Protein AF-A0A3L6PSN4-F1 (afdb_monomer_lite)

Structure (mmCIF, N/CA/C/O backbone):
data_AF-A0A3L6PSN4-F1
#
_entry.id   AF-A0A3L6PSN4-F1
#
loop_
_atom_site.group_PDB
_atom_site.id
_atom_site.type_symbol
_atom_site.label_atom_id
_atom_site.label_alt_id
_atom_site.label_comp_id
_atom_site.label_asym_id
_atom_site.label_entity_id
_atom_site.label_seq_id
_atom_site.pdbx_PDB_ins_code
_atom_site.Cartn_x
_atom_site.Cartn_y
_atom_site.Cartn_z
_atom_site.occupancy
_atom_site.B_iso_or_equiv
_atom_site.auth_seq_id
_atom_site.auth_comp_id
_atom_site.auth_asym_id
_atom_site.auth_atom_id
_atom_site.pdbx_PDB_model_num
ATOM 1 N N . MET A 1 1 ? 9.180 -52.024 68.867 1.00 48.31 1 MET A N 1
ATOM 2 C CA . MET A 1 1 ? 9.004 -50.612 68.458 1.00 48.31 1 MET A CA 1
ATOM 3 C C . MET A 1 1 ? 7.593 -50.493 67.899 1.00 48.31 1 MET A C 1
ATOM 5 O O . MET A 1 1 ? 7.233 -51.335 67.088 1.00 48.31 1 MET A O 1
ATOM 9 N N . ALA A 1 2 ? 6.769 -49.588 68.431 1.00 39.81 2 ALA A N 1
ATOM 10 C CA . ALA A 1 2 ? 5.317 -49.565 68.234 1.00 39.81 2 ALA A CA 1
ATOM 11 C C . ALA A 1 2 ? 4.835 -48.356 67.411 1.00 39.81 2 ALA A C 1
ATOM 13 O O . ALA A 1 2 ? 5.498 -47.327 67.395 1.00 39.81 2 ALA A O 1
ATOM 14 N N . THR A 1 3 ? 3.617 -48.526 66.881 1.00 38.31 3 THR A N 1
ATOM 15 C CA . THR A 1 3 ? 2.590 -47.576 66.408 1.00 38.31 3 THR A CA 1
ATOM 16 C C . THR A 1 3 ? 2.552 -47.110 64.944 1.00 38.31 3 THR A C 1
ATOM 18 O O . THR A 1 3 ? 3.538 -46.722 64.331 1.00 38.31 3 THR A O 1
ATOM 21 N N . ALA A 1 4 ? 1.320 -47.175 64.427 1.00 49.12 4 ALA A N 1
ATOM 22 C CA . ALA A 1 4 ? 0.806 -46.830 63.109 1.00 49.12 4 ALA A CA 1
ATOM 23 C C . ALA A 1 4 ? 0.467 -45.333 62.965 1.00 49.12 4 ALA A C 1
ATOM 25 O O . ALA A 1 4 ? 0.319 -44.654 63.982 1.00 49.12 4 ALA A O 1
ATOM 26 N N . GLN A 1 5 ? 0.210 -44.869 61.729 1.00 42.50 5 GLN A N 1
ATOM 27 C CA . GLN A 1 5 ? -1.008 -44.111 61.375 1.00 42.50 5 GLN A CA 1
ATOM 28 C C . GLN A 1 5 ? -1.126 -43.796 59.873 1.00 42.50 5 GLN A C 1
ATOM 30 O O . GLN A 1 5 ? -0.146 -43.509 59.191 1.00 42.50 5 GLN A O 1
ATOM 35 N N . ALA A 1 6 ? -2.371 -43.852 59.398 1.00 51.19 6 ALA A N 1
ATOM 36 C CA . ALA A 1 6 ? -2.857 -43.398 58.101 1.00 51.19 6 ALA A CA 1
ATOM 37 C C . ALA A 1 6 ? -3.260 -41.914 58.160 1.00 51.19 6 ALA A C 1
ATOM 39 O O . ALA A 1 6 ? -3.734 -41.474 59.203 1.00 51.19 6 ALA A O 1
ATOM 40 N N . ALA A 1 7 ? -3.184 -41.184 57.042 1.00 43.72 7 ALA A N 1
ATOM 41 C CA . ALA A 1 7 ? -4.067 -40.047 56.769 1.00 43.72 7 ALA A CA 1
ATOM 42 C C . ALA A 1 7 ? -4.008 -39.636 55.292 1.00 43.72 7 ALA A C 1
ATOM 44 O O . ALA A 1 7 ? -2.962 -39.292 54.746 1.00 43.72 7 ALA A O 1
ATOM 45 N N . SER A 1 8 ? -5.179 -39.664 54.672 1.00 54.84 8 SER A N 1
ATOM 46 C CA . SER A 1 8 ? -5.520 -39.081 53.385 1.00 54.84 8 SER A CA 1
ATOM 47 C C . SER A 1 8 ? -5.326 -37.563 53.402 1.00 54.84 8 SER A C 1
ATOM 49 O O . SER A 1 8 ? -5.836 -36.901 54.300 1.00 54.84 8 SER A O 1
ATOM 51 N N . ALA A 1 9 ? -4.695 -36.999 52.373 1.00 48.81 9 ALA A N 1
ATOM 52 C CA . ALA A 1 9 ? -4.954 -35.627 51.941 1.00 48.81 9 ALA A CA 1
ATOM 53 C C . ALA A 1 9 ? -4.406 -35.435 50.526 1.00 48.81 9 ALA A C 1
ATOM 55 O O . ALA A 1 9 ? -3.197 -35.395 50.320 1.00 48.81 9 ALA A O 1
ATOM 56 N N . SER A 1 10 ? -5.299 -35.318 49.547 1.00 54.00 10 SER A N 1
ATOM 57 C CA . SER A 1 10 ? -4.993 -34.714 48.252 1.00 54.00 10 SER A CA 1
ATOM 58 C C . SER A 1 10 ? -5.043 -33.194 48.413 1.00 54.00 10 SER A C 1
ATOM 60 O O . SER A 1 10 ? -6.093 -32.687 48.809 1.00 54.00 10 SER A O 1
ATOM 62 N N . PRO A 1 11 ? -3.984 -32.442 48.069 1.00 57.16 11 PRO A N 1
ATOM 63 C CA . PRO A 1 11 ? -4.104 -31.002 47.970 1.00 57.16 11 PRO A CA 1
ATOM 64 C C . PRO A 1 11 ? -3.496 -30.535 46.653 1.00 57.16 11 PRO A C 1
ATOM 66 O O . PRO A 1 11 ? -2.293 -30.322 46.544 1.00 57.16 11 PRO A O 1
ATOM 69 N N . THR A 1 12 ? -4.322 -30.305 45.639 1.00 48.12 12 THR A N 1
ATOM 70 C CA . THR A 1 12 ? -3.992 -29.235 44.694 1.00 48.12 12 THR A CA 1
ATOM 71 C C . THR A 1 12 ? -5.269 -28.599 44.179 1.00 48.12 12 THR A C 1
ATOM 73 O O . THR A 1 12 ? -5.718 -28.829 43.060 1.00 48.12 12 THR A O 1
ATOM 76 N N . HIS A 1 13 ? -5.846 -27.744 45.021 1.00 56.03 13 HIS A N 1
ATOM 77 C CA . HIS A 1 13 ? -6.648 -26.633 44.539 1.00 56.03 13 HIS A CA 1
ATOM 78 C C . HIS A 1 13 ? -5.748 -25.741 43.673 1.00 56.03 13 HIS A C 1
ATOM 80 O O . HIS A 1 13 ? -5.058 -24.871 44.191 1.00 56.03 13 HIS A O 1
ATOM 86 N N . HIS A 1 14 ? -5.766 -25.927 42.357 1.00 48.41 14 HIS A N 1
ATOM 87 C CA . HIS A 1 14 ? -5.429 -24.850 41.430 1.00 48.41 14 HIS A CA 1
ATOM 88 C C . HIS A 1 14 ? -6.729 -24.331 40.820 1.00 48.41 14 HIS A C 1
ATOM 90 O O . HIS A 1 14 ? -7.071 -24.545 39.663 1.00 48.41 14 HIS A O 1
ATOM 96 N N . ARG A 1 15 ? -7.478 -23.612 41.659 1.00 61.69 15 ARG A N 1
ATOM 97 C CA . ARG A 1 15 ? -8.381 -22.577 41.174 1.00 61.69 15 ARG A CA 1
ATOM 98 C C . ARG A 1 15 ? -7.501 -21.409 40.738 1.00 61.69 15 ARG A C 1
ATOM 100 O O . ARG A 1 15 ? -7.099 -20.602 41.566 1.00 61.69 15 ARG A O 1
ATOM 107 N N . ALA A 1 16 ? -7.194 -21.357 39.448 1.00 52.75 16 ALA A N 1
ATOM 108 C CA . ALA A 1 16 ? -6.596 -20.200 38.802 1.00 52.75 16 ALA A CA 1
ATOM 109 C C . ALA A 1 16 ? -7.216 -20.024 37.406 1.00 52.75 16 ALA A C 1
ATOM 111 O O . ALA A 1 16 ? -6.877 -20.727 36.464 1.00 52.75 16 ALA A O 1
ATOM 112 N N . SER A 1 17 ? -8.131 -19.054 37.337 1.00 54.75 17 SER A N 1
ATOM 113 C CA . SER A 1 17 ? -8.278 -18.108 36.223 1.00 54.75 17 SER A CA 1
ATOM 114 C C . SER A 1 17 ? -8.796 -18.624 34.865 1.00 54.75 17 SER A C 1
ATOM 116 O O . SER A 1 17 ? -8.022 -19.157 34.074 1.00 54.75 17 SER A O 1
ATOM 118 N N . PRO A 1 18 ? -10.048 -18.312 34.469 1.00 52.56 18 PRO A N 1
ATOM 119 C CA . PRO A 1 18 ? -10.405 -18.223 33.058 1.00 52.56 18 PRO A CA 1
ATOM 120 C C . PRO A 1 18 ? -9.845 -16.905 32.503 1.00 52.56 18 PRO A C 1
ATOM 122 O O . PRO A 1 18 ? -10.543 -15.910 32.359 1.00 52.56 18 PRO A O 1
ATOM 125 N N . GLY A 1 19 ? -8.543 -16.892 32.242 1.00 55.78 19 GLY A N 1
ATOM 126 C CA . GLY A 1 19 ? -7.879 -15.876 31.437 1.00 55.78 19 GLY A CA 1
ATOM 127 C C . GLY A 1 19 ? -7.380 -16.538 30.166 1.00 55.78 19 GLY A C 1
ATOM 128 O O . GLY A 1 19 ? -6.177 -16.696 29.992 1.00 55.78 19 GLY A O 1
ATOM 129 N N . THR A 1 20 ? -8.299 -17.010 29.316 1.00 51.25 20 THR A N 1
ATOM 130 C CA . THR A 1 20 ? -7.942 -17.429 27.955 1.00 51.25 20 THR A CA 1
ATOM 131 C C . THR A 1 20 ? -7.534 -16.171 27.199 1.00 51.25 20 THR A C 1
ATOM 133 O O . THR A 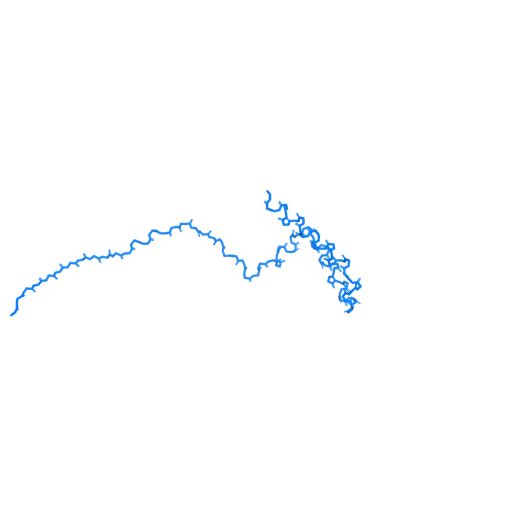1 20 ? -8.360 -15.512 26.576 1.00 51.25 20 THR A O 1
ATOM 136 N N . SER A 1 21 ? -6.257 -15.803 27.287 1.00 57.69 21 SER A N 1
ATOM 137 C CA . SER A 1 21 ? -5.641 -14.994 26.245 1.00 57.69 21 SER A CA 1
ATOM 138 C C . SER A 1 21 ? -5.663 -15.856 24.983 1.00 57.69 21 SER A C 1
ATOM 140 O O . SER A 1 21 ? -5.116 -16.964 25.017 1.00 57.69 21 SER A O 1
ATOM 142 N N . PRO A 1 22 ? -6.323 -15.427 23.892 1.00 63.12 22 PRO A N 1
ATOM 143 C CA . PRO A 1 22 ? -6.283 -16.182 22.651 1.00 63.12 22 PRO A CA 1
ATOM 144 C C . PRO A 1 22 ? -4.816 -16.372 22.239 1.00 63.12 22 PRO A C 1
ATOM 146 O O . PRO A 1 22 ? -4.009 -15.462 22.463 1.00 63.12 22 PRO A O 1
ATOM 149 N N . PRO A 1 23 ? -4.446 -17.532 21.666 1.00 57.12 23 PRO A N 1
ATOM 150 C CA . PRO A 1 23 ? -3.098 -17.749 21.166 1.00 57.12 23 PRO A CA 1
ATOM 151 C C . PRO A 1 23 ? -2.798 -16.647 20.151 1.00 57.12 23 PRO A C 1
ATOM 153 O O . PRO A 1 23 ? -3.385 -16.606 19.069 1.00 57.12 23 PRO A O 1
ATOM 156 N N . GLN A 1 24 ? -1.933 -15.704 20.529 1.00 57.53 24 GLN A N 1
ATOM 157 C CA . GLN A 1 24 ? -1.462 -14.699 19.592 1.00 57.53 24 GLN A CA 1
ATOM 158 C C . GLN A 1 24 ? -0.780 -15.458 18.450 1.00 57.53 24 GLN A C 1
ATOM 160 O O . GLN A 1 24 ? 0.037 -16.345 18.721 1.00 57.53 24 GLN A O 1
ATOM 165 N N . PRO A 1 25 ? -1.144 -15.188 17.184 1.00 57.78 25 PRO A N 1
ATOM 166 C CA . PRO A 1 25 ? -0.577 -15.917 16.065 1.00 57.78 25 PRO A CA 1
ATOM 167 C C . PRO A 1 25 ? 0.955 -15.803 16.110 1.00 57.78 25 PRO A C 1
ATOM 169 O O . PRO A 1 25 ? 1.468 -14.726 16.425 1.00 57.78 25 PRO A O 1
ATOM 172 N N . PRO A 1 26 ? 1.694 -16.877 15.770 1.00 63.19 26 PRO A N 1
ATOM 173 C CA . PRO A 1 26 ? 3.159 -16.927 15.859 1.00 63.19 26 PRO A CA 1
ATOM 174 C C . PRO A 1 26 ? 3.861 -15.863 15.003 1.00 63.19 26 PRO A C 1
ATOM 176 O O . PRO A 1 26 ? 5.058 -15.635 15.152 1.00 63.19 26 PRO A O 1
ATOM 179 N N . TYR A 1 27 ? 3.111 -15.179 14.136 1.00 48.84 27 TYR A N 1
ATOM 180 C CA . TYR A 1 27 ? 3.541 -13.967 13.469 1.00 48.84 27 TYR A CA 1
ATOM 181 C C . TYR A 1 27 ? 2.575 -12.818 13.797 1.00 48.84 27 TYR A C 1
ATOM 183 O O . TYR A 1 27 ? 1.559 -12.641 13.111 1.00 48.84 27 TYR A O 1
ATOM 191 N N . PRO A 1 28 ? 2.852 -12.010 14.833 1.00 59.19 28 PRO A N 1
ATOM 192 C CA . PRO A 1 28 ? 2.140 -10.761 14.995 1.00 59.19 28 PRO A CA 1
ATOM 193 C C . PRO A 1 28 ? 2.552 -9.881 13.817 1.00 59.19 28 PRO A C 1
ATOM 195 O O . PRO A 1 28 ? 3.720 -9.529 13.690 1.00 59.19 28 PRO A O 1
ATOM 198 N N . SER A 1 29 ? 1.597 -9.534 12.956 1.00 54.72 29 SER A N 1
ATOM 199 C CA . SER A 1 29 ? 1.633 -8.395 12.021 1.00 54.72 29 SER A CA 1
ATOM 200 C C . SER A 1 29 ? 1.452 -8.706 10.542 1.00 54.72 29 SER A C 1
ATOM 202 O O . SER A 1 29 ? 1.001 -7.804 9.864 1.00 54.72 29 SER A O 1
ATOM 204 N N . ALA A 1 30 ? 1.714 -9.893 9.985 1.00 50.91 30 ALA A N 1
ATOM 205 C CA . ALA A 1 30 ? 1.540 -10.053 8.523 1.00 50.91 30 ALA A CA 1
ATOM 206 C C . ALA A 1 30 ? 0.067 -9.878 8.102 1.00 50.91 30 ALA A C 1
ATOM 208 O O . ALA A 1 30 ? -0.238 -9.102 7.200 1.00 50.91 30 ALA A O 1
ATOM 209 N N . ALA A 1 31 ? -0.848 -10.505 8.849 1.00 54.03 31 ALA A N 1
ATOM 210 C CA . ALA A 1 31 ? -2.285 -10.313 8.674 1.00 54.03 31 ALA A CA 1
ATOM 211 C C . ALA A 1 31 ? -2.760 -8.900 9.071 1.00 54.03 31 A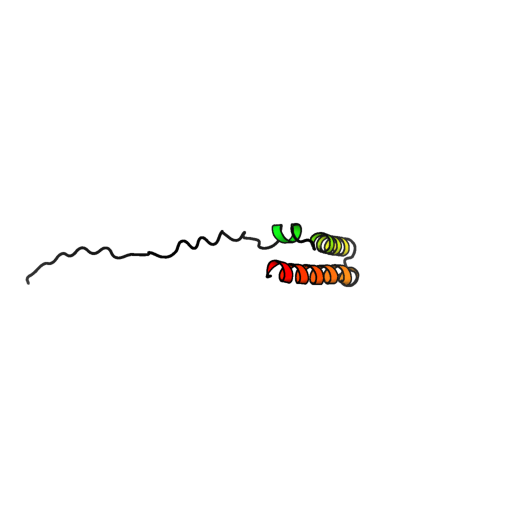LA A C 1
ATOM 213 O O . ALA A 1 31 ? -3.710 -8.403 8.485 1.00 54.03 31 ALA A O 1
ATOM 214 N N . ARG A 1 32 ? -2.089 -8.223 10.020 1.00 65.44 32 ARG A N 1
ATOM 215 C CA . ARG A 1 32 ? -2.463 -6.864 10.468 1.00 65.44 32 ARG A CA 1
ATOM 216 C C . ARG A 1 32 ? -1.882 -5.744 9.603 1.00 65.44 32 ARG A C 1
ATOM 218 O O . ARG A 1 32 ? -2.473 -4.685 9.533 1.00 65.44 32 ARG A O 1
ATOM 225 N N . ILE A 1 33 ? -0.750 -5.956 8.929 1.00 65.75 33 ILE A N 1
ATOM 226 C CA . ILE A 1 33 ? -0.158 -4.976 8.005 1.00 65.75 33 ILE A CA 1
ATOM 227 C C . ILE A 1 33 ? -1.007 -4.890 6.737 1.00 65.75 33 ILE A C 1
ATOM 229 O O . ILE A 1 33 ? -1.172 -3.796 6.217 1.00 65.75 33 ILE A O 1
ATOM 233 N N . ALA A 1 34 ? -1.551 -6.019 6.267 1.00 70.44 34 ALA A N 1
ATOM 234 C CA . ALA A 1 34 ? -2.509 -6.059 5.159 1.00 70.44 34 ALA A CA 1
ATOM 235 C C . ALA A 1 34 ? -3.877 -5.447 5.514 1.00 70.44 34 ALA A C 1
ATOM 237 O O . ALA A 1 34 ? -4.543 -4.907 4.639 1.00 70.44 34 ALA A O 1
ATOM 238 N N . ASP A 1 35 ? -4.262 -5.522 6.790 1.00 70.56 35 ASP A N 1
ATOM 239 C CA . ASP A 1 35 ? -5.478 -4.922 7.364 1.00 70.56 35 ASP A CA 1
ATOM 240 C C . ASP A 1 35 ? -5.295 -3.431 7.728 1.00 70.56 35 ASP A C 1
ATOM 242 O O . ASP A 1 35 ? -6.260 -2.689 7.871 1.00 70.56 35 ASP A O 1
ATOM 246 N N . SER A 1 36 ? -4.043 -2.978 7.841 1.00 76.50 36 SER A N 1
ATOM 247 C CA . SER A 1 36 ? -3.651 -1.594 8.118 1.00 76.50 36 SER A CA 1
ATOM 248 C C . SER A 1 36 ? -4.074 -0.686 6.960 1.00 76.50 36 SER A C 1
ATOM 250 O O . SER A 1 36 ? -3.743 -0.956 5.801 1.00 76.50 36 SER A O 1
ATOM 252 N N . ALA A 1 37 ? -4.673 0.469 7.247 1.00 81.75 37 ALA A N 1
ATOM 253 C CA . ALA A 1 37 ? -4.923 1.507 6.241 1.00 81.75 37 ALA A CA 1
ATOM 254 C C . ALA A 1 37 ? -3.625 1.997 5.562 1.00 81.75 37 ALA A C 1
ATOM 256 O O . ALA A 1 37 ? -3.657 2.591 4.486 1.00 81.75 37 ALA A O 1
A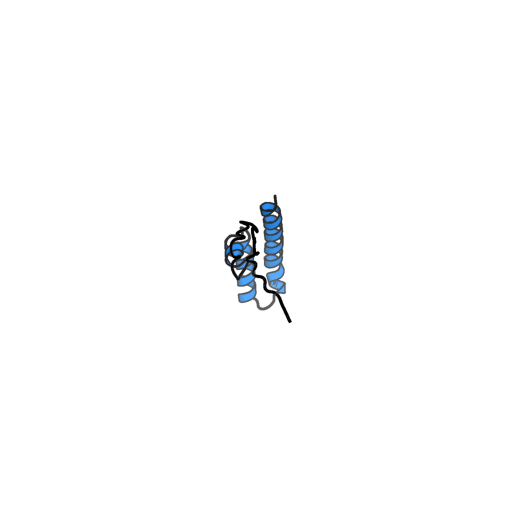TOM 257 N N . CYS A 1 38 ? -2.473 1.711 6.174 1.00 88.19 38 CYS A N 1
ATOM 258 C CA . CYS A 1 38 ? -1.133 2.018 5.675 1.00 88.19 38 CYS A CA 1
ATOM 259 C C . CYS A 1 38 ? -0.530 0.947 4.754 1.00 88.19 38 CYS A C 1
ATOM 261 O O . CYS A 1 38 ? 0.603 1.102 4.286 1.00 88.19 38 CYS A O 1
ATOM 263 N N . PHE A 1 39 ? -1.253 -0.143 4.483 1.00 87.56 39 PHE A N 1
ATOM 264 C CA . PHE A 1 39 ? -0.849 -1.181 3.537 1.00 87.56 39 PHE A CA 1
ATOM 265 C C . PHE A 1 39 ? -0.471 -0.671 2.129 1.00 87.56 39 PHE A C 1
ATOM 267 O O . PHE A 1 39 ? 0.556 -1.119 1.601 1.00 87.56 39 PHE A O 1
ATOM 274 N N . PRO 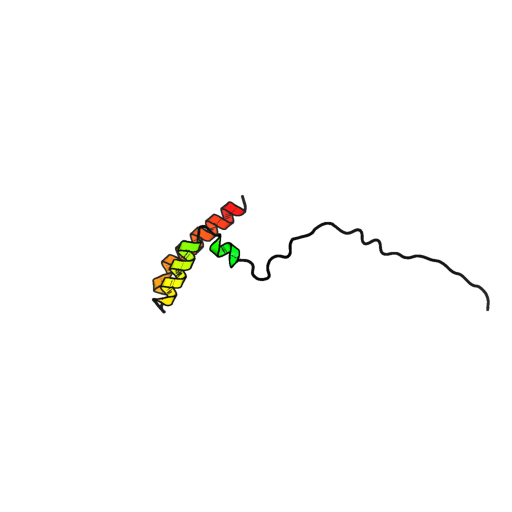A 1 40 ? -1.210 0.266 1.494 1.00 88.94 40 PRO A N 1
ATOM 275 C CA . PRO A 1 40 ? -0.813 0.828 0.200 1.00 88.94 40 PRO A CA 1
ATOM 276 C C . PRO A 1 40 ? 0.568 1.502 0.235 1.00 88.94 40 PRO A C 1
ATOM 278 O O . PRO A 1 40 ? 1.374 1.281 -0.667 1.00 88.94 40 PRO A O 1
ATOM 281 N N . GLN A 1 41 ? 0.900 2.240 1.297 1.00 90.12 41 GLN A N 1
ATOM 282 C CA . GLN A 1 41 ? 2.233 2.832 1.480 1.00 90.12 41 GLN A CA 1
ATOM 283 C C . GLN A 1 41 ? 3.311 1.770 1.723 1.00 90.12 41 GLN A C 1
ATOM 285 O O . GLN A 1 41 ? 4.413 1.859 1.179 1.00 90.12 41 GLN A O 1
ATOM 290 N N . TYR A 1 42 ? 3.004 0.732 2.505 1.00 89.19 42 TYR A N 1
ATOM 291 C CA . TYR A 1 42 ? 3.935 -0.374 2.735 1.00 89.19 42 TYR A CA 1
ATOM 292 C C . TYR A 1 42 ? 4.284 -1.099 1.428 1.00 89.19 42 TYR A C 1
ATOM 294 O O . TYR A 1 42 ? 5.455 -1.317 1.117 1.00 89.19 42 TYR A O 1
ATOM 302 N N . THR A 1 43 ? 3.271 -1.418 0.623 1.00 91.56 43 THR A N 1
ATOM 303 C CA . THR A 1 43 ? 3.461 -2.074 -0.676 1.00 91.56 43 THR A CA 1
ATOM 304 C C . THR A 1 43 ? 4.139 -1.166 -1.700 1.00 91.56 43 THR A C 1
ATOM 306 O O . THR A 1 43 ? 4.972 -1.650 -2.462 1.00 91.56 43 THR A O 1
ATOM 309 N N . ALA A 1 44 ? 3.866 0.141 -1.705 1.00 91.56 44 ALA A N 1
ATOM 310 C CA . ALA A 1 44 ? 4.598 1.102 -2.534 1.00 91.56 44 ALA A CA 1
ATOM 311 C C . ALA A 1 44 ? 6.087 1.183 -2.148 1.00 91.56 44 ALA A C 1
ATOM 313 O O . ALA A 1 44 ? 6.953 1.192 -3.024 1.00 91.56 44 ALA A O 1
ATOM 314 N N . SER A 1 45 ? 6.391 1.154 -0.846 1.00 90.81 45 SER A N 1
ATOM 315 C CA . SER A 1 45 ? 7.768 1.110 -0.331 1.00 90.81 45 SER A CA 1
ATOM 316 C C . SER A 1 45 ? 8.517 -0.137 -0.805 1.00 90.81 45 SER A C 1
ATOM 318 O O . SER A 1 45 ? 9.660 -0.041 -1.251 1.00 90.81 45 SER A O 1
ATOM 320 N N . LEU A 1 46 ? 7.861 -1.303 -0.740 1.00 91.06 46 LEU A N 1
ATOM 321 C CA . LEU A 1 46 ? 8.417 -2.575 -1.211 1.00 91.06 46 LEU A CA 1
ATOM 322 C C . LEU A 1 46 ? 8.658 -2.568 -2.722 1.00 91.06 46 LEU A C 1
ATOM 324 O O . LEU A 1 46 ? 9.779 -2.830 -3.145 1.00 91.06 46 LEU A O 1
ATOM 328 N N . LYS A 1 47 ? 7.668 -2.149 -3.519 1.00 92.12 47 LYS A N 1
ATOM 329 C CA . LYS A 1 47 ? 7.806 -2.024 -4.981 1.00 92.12 47 LYS A CA 1
ATOM 330 C C . LYS A 1 47 ? 8.935 -1.077 -5.373 1.00 92.12 47 LYS A C 1
ATOM 332 O O . LYS A 1 47 ? 9.661 -1.335 -6.328 1.00 92.12 47 LYS A O 1
ATOM 337 N N . CYS A 1 48 ? 9.095 0.021 -4.635 1.00 92.50 48 CYS A N 1
ATOM 338 C CA . CYS A 1 48 ? 10.193 0.945 -4.866 1.00 92.50 48 CYS A CA 1
ATOM 339 C C . CYS A 1 48 ? 11.546 0.277 -4.606 1.00 92.50 48 CYS A C 1
ATOM 341 O O . CYS A 1 48 ? 12.452 0.465 -5.411 1.00 92.50 48 CYS A O 1
ATOM 343 N N . LEU A 1 49 ? 11.672 -0.515 -3.536 1.00 90.69 49 LEU A N 1
ATOM 344 C CA . LEU A 1 49 ? 12.895 -1.251 -3.201 1.00 90.69 49 LEU A CA 1
ATOM 345 C C . LEU A 1 49 ? 13.198 -2.378 -4.205 1.00 90.69 49 LEU A C 1
ATOM 347 O O . LEU A 1 49 ? 14.356 -2.647 -4.505 1.00 90.69 49 LEU A O 1
ATOM 351 N N . GLU A 1 50 ? 12.162 -3.024 -4.743 1.00 90.81 50 GLU A N 1
ATOM 352 C CA . GLU A 1 50 ? 12.297 -4.017 -5.816 1.00 90.81 50 GLU A CA 1
ATOM 353 C C . GLU A 1 50 ? 12.787 -3.369 -7.121 1.00 90.81 50 GLU A C 1
ATOM 355 O O . GLU A 1 50 ? 13.649 -3.920 -7.802 1.00 90.81 50 GLU A O 1
ATOM 360 N N . ALA A 1 51 ? 12.276 -2.178 -7.454 1.00 90.56 51 ALA A N 1
ATOM 361 C CA . ALA A 1 51 ? 12.664 -1.433 -8.652 1.00 90.56 51 ALA A CA 1
ATOM 362 C C . ALA A 1 51 ? 13.989 -0.661 -8.498 1.00 90.56 51 ALA A C 1
ATOM 364 O O . ALA A 1 51 ? 14.693 -0.425 -9.478 1.00 90.56 51 ALA A O 1
ATOM 365 N N . ASN A 1 52 ? 14.332 -0.247 -7.277 1.00 83.81 52 ASN A N 1
ATOM 366 C CA . ASN A 1 52 ? 15.529 0.514 -6.946 1.00 83.81 52 ASN A CA 1
ATOM 367 C C . ASN A 1 52 ? 16.259 -0.184 -5.800 1.00 83.81 52 ASN A C 1
ATOM 369 O O . ASN A 1 52 ? 15.828 -0.124 -4.652 1.00 83.81 52 ASN A O 1
ATOM 373 N N . GLN A 1 53 ? 17.436 -0.743 -6.084 1.00 80.31 53 GLN A N 1
ATOM 374 C CA . GLN A 1 53 ? 18.311 -1.276 -5.033 1.00 80.31 53 GLN A CA 1
ATOM 375 C C . GLN A 1 53 ? 18.767 -0.200 -4.029 1.00 80.31 53 GLN A C 1
ATOM 377 O O . GLN A 1 53 ? 19.203 -0.526 -2.924 1.00 80.31 53 GLN A O 1
ATOM 382 N N . ASP A 1 54 ? 18.651 1.085 -4.387 1.00 85.06 54 ASP A N 1
ATOM 383 C CA . ASP A 1 54 ? 18.982 2.191 -3.498 1.00 85.06 54 ASP A CA 1
ATOM 384 C C . ASP A 1 54 ? 17.796 2.574 -2.606 1.00 85.06 54 ASP A C 1
ATOM 386 O O . ASP A 1 54 ? 16.850 3.256 -3.013 1.00 85.06 54 ASP A O 1
ATOM 390 N N . LYS A 1 55 ? 17.884 2.158 -1.343 1.00 79.88 55 LYS A N 1
ATOM 391 C CA . LYS A 1 55 ? 16.870 2.418 -0.316 1.00 79.88 55 LYS A CA 1
ATOM 392 C C . LYS A 1 55 ? 16.639 3.914 -0.066 1.00 79.88 55 LYS A C 1
ATOM 394 O O . LYS A 1 55 ? 15.548 4.289 0.362 1.00 79.88 55 LYS A O 1
ATOM 399 N N . SER A 1 56 ? 17.622 4.770 -0.354 1.00 88.88 56 SER A N 1
ATOM 400 C CA . SER A 1 56 ? 17.523 6.224 -0.163 1.00 88.88 56 SER A CA 1
ATOM 401 C C . SER A 1 56 ? 16.540 6.857 -1.146 1.00 88.88 56 SER A C 1
ATOM 403 O O . SER A 1 56 ? 15.870 7.825 -0.803 1.00 88.88 56 SER A O 1
ATOM 405 N N . LYS A 1 57 ? 16.375 6.280 -2.342 1.00 87.81 57 LYS A N 1
ATOM 406 C CA . LYS A 1 57 ? 15.367 6.733 -3.318 1.00 87.81 57 LYS A CA 1
ATOM 407 C C . LYS A 1 57 ? 13.935 6.416 -2.887 1.00 87.81 57 LYS A C 1
ATOM 409 O O . LYS A 1 57 ? 12.999 7.084 -3.310 1.00 87.81 57 LYS A O 1
ATOM 414 N N . CYS A 1 58 ? 13.774 5.418 -2.023 1.00 91.31 58 CYS A N 1
ATOM 415 C CA . CYS A 1 58 ? 12.484 4.950 -1.520 1.00 91.31 58 CYS A CA 1
ATOM 416 C C . CYS A 1 58 ? 12.172 5.451 -0.110 1.00 91.31 58 CYS A C 1
ATOM 418 O O . CYS A 1 58 ? 11.167 5.042 0.470 1.00 91.31 58 CYS A O 1
ATOM 420 N N 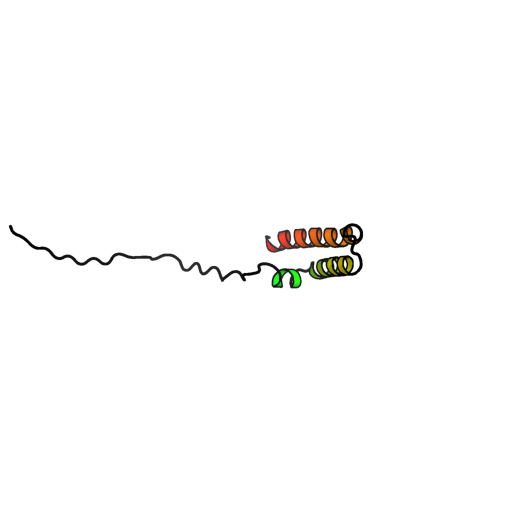. GLN A 1 59 ? 13.027 6.313 0.450 1.00 90.19 59 GLN A N 1
ATOM 421 C CA . GLN A 1 59 ? 12.929 6.762 1.837 1.00 90.19 59 GLN A CA 1
ATOM 422 C C . GLN A 1 59 ? 11.560 7.402 2.106 1.00 90.19 59 GLN A C 1
ATOM 424 O O . GLN A 1 59 ? 10.878 6.980 3.033 1.00 90.19 59 GLN A O 1
ATOM 429 N N . GLN A 1 60 ? 11.097 8.276 1.205 1.00 91.19 60 GLN A N 1
ATOM 430 C CA . GLN A 1 60 ? 9.800 8.945 1.326 1.00 91.19 60 GLN A CA 1
ATOM 431 C C . GLN A 1 60 ? 8.637 7.962 1.541 1.00 91.19 60 GLN A C 1
ATOM 433 O O . GLN A 1 60 ? 7.846 8.144 2.456 1.00 91.19 60 GLN A O 1
ATOM 438 N N . GLN A 1 61 ? 8.581 6.868 0.771 1.00 90.75 61 GLN A N 1
ATOM 439 C CA . GLN A 1 61 ? 7.515 5.864 0.894 1.00 90.75 61 GLN A CA 1
ATOM 440 C C . GLN A 1 61 ? 7.536 5.172 2.266 1.00 90.75 61 GLN A C 1
ATOM 442 O O . GLN A 1 61 ? 6.490 4.930 2.874 1.00 90.75 61 GLN A O 1
ATOM 447 N N . PHE A 1 62 ? 8.738 4.890 2.781 1.00 90.75 62 PHE A N 1
ATOM 448 C CA . PHE A 1 62 ? 8.906 4.314 4.112 1.00 90.75 62 PHE A CA 1
ATOM 449 C C . PHE A 1 62 ? 8.567 5.306 5.231 1.00 90.75 62 PHE A C 1
ATOM 451 O O . PHE A 1 62 ? 8.062 4.875 6.271 1.00 90.75 62 PHE A O 1
ATOM 458 N N . ASP A 1 63 ? 8.849 6.596 5.049 1.00 93.19 63 ASP A N 1
ATOM 459 C CA . ASP A 1 63 ? 8.503 7.643 6.013 1.00 93.19 63 ASP A CA 1
ATOM 460 C C . ASP A 1 63 ? 6.982 7.844 6.085 1.00 93.19 63 ASP A C 1
ATOM 462 O O . ASP A 1 63 ? 6.400 7.780 7.171 1.00 93.19 63 ASP A O 1
ATOM 466 N N . ASP A 1 64 ? 6.317 7.898 4.925 1.00 91.19 64 ASP A N 1
ATOM 467 C CA . ASP A 1 64 ? 4.856 7.965 4.815 1.00 91.19 64 ASP A CA 1
ATOM 468 C C . ASP A 1 64 ? 4.190 6.741 5.475 1.00 91.19 64 ASP A C 1
A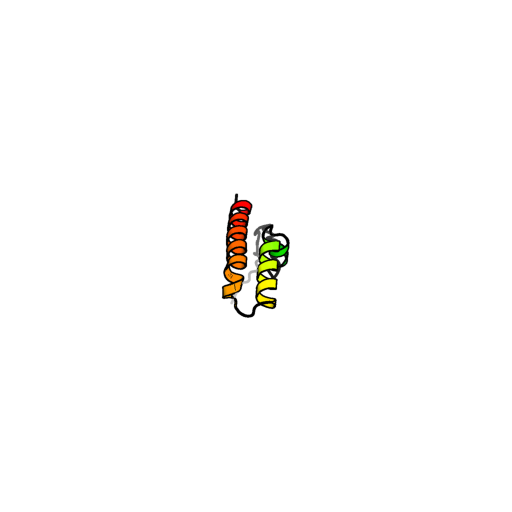TOM 470 O O . ASP A 1 64 ? 3.232 6.872 6.244 1.00 91.19 64 ASP A O 1
ATOM 474 N N . TYR A 1 65 ? 4.725 5.533 5.241 1.00 90.06 65 TYR A N 1
ATOM 475 C CA . TYR A 1 65 ? 4.262 4.311 5.911 1.00 90.06 65 TYR A CA 1
ATOM 476 C C . TYR A 1 65 ? 4.414 4.399 7.434 1.00 90.06 65 TYR A C 1
ATOM 478 O O . TYR A 1 65 ? 3.504 4.013 8.171 1.00 90.06 65 TYR A O 1
ATOM 486 N N . LYS A 1 66 ? 5.550 4.905 7.930 1.00 89.12 66 LYS A N 1
ATOM 487 C CA . LYS A 1 66 ? 5.794 5.056 9.370 1.00 89.12 66 LYS A CA 1
ATOM 488 C C . LYS A 1 66 ? 4.849 6.062 10.005 1.00 89.12 66 LYS A C 1
ATOM 490 O O . LYS A 1 66 ? 4.317 5.775 11.077 1.00 89.12 66 LYS A O 1
ATOM 495 N N . GLU A 1 67 ? 4.634 7.214 9.376 1.00 91.31 67 GLU A N 1
ATOM 496 C CA . GLU A 1 67 ? 3.698 8.216 9.881 1.00 91.31 67 GLU A CA 1
ATOM 497 C C . GLU A 1 67 ? 2.279 7.649 9.934 1.00 91.31 67 GLU A C 1
ATOM 499 O O . GLU A 1 67 ? 1.588 7.778 10.949 1.00 91.31 67 GLU A O 1
ATOM 504 N N . CYS A 1 68 ? 1.872 6.971 8.865 1.00 89.56 68 CYS A N 1
ATOM 505 C CA . CYS A 1 68 ? 0.575 6.332 8.790 1.00 89.56 68 CYS A CA 1
ATOM 506 C C . CYS A 1 68 ? 0.423 5.275 9.899 1.00 89.56 68 CYS A C 1
ATOM 508 O O . CYS A 1 68 ? -0.526 5.332 10.682 1.00 89.56 68 CYS A O 1
ATOM 510 N N . LYS A 1 69 ? 1.396 4.366 10.053 1.00 83.69 69 LYS A N 1
ATOM 511 C CA . LYS A 1 69 ? 1.347 3.311 11.075 1.00 83.69 69 LYS A CA 1
ATOM 512 C C . LYS A 1 69 ? 1.347 3.893 12.486 1.00 83.69 69 LYS A C 1
ATOM 514 O O . LYS A 1 69 ? 0.658 3.385 13.364 1.00 83.69 69 LYS A O 1
ATOM 519 N N . LYS A 1 70 ? 2.083 4.987 12.705 1.00 86.56 70 LYS A N 1
ATOM 520 C CA . LYS A 1 70 ? 2.062 5.736 13.964 1.00 86.56 70 LYS A CA 1
ATOM 521 C C . LYS A 1 70 ? 0.643 6.231 14.269 1.00 86.56 70 LYS A C 1
ATOM 523 O O . LYS A 1 70 ? 0.170 6.039 15.382 1.00 86.56 70 LYS A O 1
ATOM 528 N N . LYS A 1 71 ? -0.045 6.830 13.290 1.00 84.00 71 LYS A N 1
ATOM 529 C CA . LYS A 1 71 ? -1.436 7.299 13.432 1.00 84.00 71 LYS A CA 1
ATOM 530 C C . LYS A 1 71 ? -2.415 6.150 13.694 1.00 84.00 71 LYS A C 1
ATOM 532 O O . LYS A 1 71 ? -3.309 6.322 14.515 1.00 84.00 71 LYS A O 1
ATOM 537 N N . GLU A 1 72 ? -2.241 4.996 13.052 1.00 82.88 72 GLU A N 1
ATOM 538 C CA . GLU A 1 72 ? -3.077 3.815 13.317 1.00 82.88 72 GLU A CA 1
ATOM 539 C C . GLU A 1 72 ? -2.865 3.255 14.723 1.00 82.88 72 GLU A C 1
ATOM 541 O O . GLU A 1 72 ? -3.843 3.031 15.423 1.00 82.88 72 GLU A O 1
ATOM 546 N N . ILE A 1 73 ? -1.618 3.139 15.190 1.00 77.19 73 ILE A N 1
ATOM 547 C CA . ILE A 1 73 ? -1.319 2.709 16.567 1.00 77.19 73 ILE A CA 1
ATOM 548 C C . ILE A 1 73 ? -1.932 3.674 17.591 1.00 77.19 73 ILE A C 1
ATOM 550 O O . ILE A 1 73 ? -2.420 3.239 18.628 1.00 77.19 73 ILE A O 1
ATOM 554 N N . PHE A 1 74 ? -1.945 4.980 17.303 1.00 72.62 74 PHE A N 1
ATOM 555 C CA . PHE A 1 74 ? -2.612 5.961 18.162 1.00 72.62 74 PHE A CA 1
ATOM 556 C C . PHE A 1 74 ? -4.146 5.911 18.089 1.00 72.62 74 PHE A C 1
ATOM 558 O O . PHE A 1 74 ? -4.786 6.289 19.065 1.00 72.62 74 PHE A O 1
ATOM 565 N N . LYS A 1 75 ? -4.741 5.467 16.972 1.00 63.97 75 LYS A N 1
ATOM 566 C CA . LYS A 1 75 ? -6.202 5.312 16.829 1.00 63.97 75 LYS A CA 1
ATOM 567 C C . LYS A 1 75 ? -6.727 3.996 17.396 1.00 63.97 75 LYS A C 1
ATOM 569 O O . LYS A 1 75 ? -7.846 3.985 17.880 1.00 63.97 75 LYS A O 1
ATOM 574 N N . ASP A 1 76 ? -5.951 2.920 17.327 1.00 60.38 76 ASP A N 1
ATOM 575 C CA . ASP A 1 76 ? -6.327 1.606 17.870 1.00 60.38 76 ASP A CA 1
ATOM 576 C C . ASP A 1 76 ? -6.193 1.556 19.407 1.00 60.38 76 ASP A C 1
ATOM 578 O O . ASP A 1 76 ? -6.837 0.752 20.069 1.00 60.38 76 ASP A O 1
ATOM 582 N N . GLN A 1 77 ? -5.388 2.458 19.986 1.00 53.47 77 GLN A N 1
ATOM 583 C CA . GLN A 1 77 ? -5.178 2.604 21.435 1.00 53.47 77 GLN A CA 1
ATOM 584 C C . GLN A 1 77 ? -6.092 3.649 22.115 1.00 53.47 77 GLN A C 1
ATOM 586 O O . GLN A 1 77 ? -5.865 3.944 23.291 1.00 53.47 77 GLN A O 1
ATOM 591 N N . GLN A 1 78 ? -7.065 4.242 21.407 1.00 44.69 78 GLN A N 1
ATOM 592 C CA . GLN A 1 78 ? -8.010 5.231 21.956 1.00 44.69 78 GLN A CA 1
ATOM 593 C C . GLN A 1 78 ? -9.408 4.644 22.151 1.00 44.69 78 GLN A C 1
ATOM 595 O O . GLN A 1 78 ? -9.911 3.996 21.210 1.00 44.69 78 GLN A O 1
#

Organism: Panicum miliaceum (NCBI:txid4540)

pLDDT: mean 71.07, std 17.7, range [38.31, 93.19]

Sequence (78 aa):
MATAQAASASPTHHRASPGTSPPQPPYPSAARIADSACFPQYTASLKCLEANQDKSKCQQQFDDYKECKKKEIFKDQQ

InterPro domains:
  IPR009069 Cysteine alpha-hairpin motif superfamily [SSF47072] (37-71)

Radius of gyration: 27.51 Å; chains: 1; bounding box: 29×60×77 Å

Foldseek 3Di:
DDDDDDDDDDDDPPPDDPPCPDPDPPDPDPVPCCVQPLVVLVVQLVVCCVVDVDSVVSVVSVVSSVVSVVVVVVVVVD

Secondary structure (DSSP, 8-state):
-------------------------SSSSHHHHHHSTTHHHHHHHHHHHHH-S-GGGGHHHHHHHHHHHHHHHHHHT-